Protein AF-A0AAD8TJ40-F1 (afdb_monomer)

pLDDT: mean 83.41, std 12.59, range [48.5, 98.19]

InterPro domains:
  IPR001701 Glycoside hydrolase family 9 [PF00759] (28-64)
  IPR001701 Glycoside hydrolase family 9 [PF00759] (66-123)
  IPR008928 Six-hairpin glycosidase superfamily [SSF48208] (25-123)
  IPR012341 Six-hairpin glycosidase-like superfamily [G3DSA:1.50.10.10] (22-64)
  IPR012341 Six-hairpin glycosidase-like superfamily [G3DSA:1.50.10.10] (65-135)

Mean predicted aligned error: 10.84 Å

Structure (mmCIF, N/CA/C/O backbone):
data_AF-A0AAD8TJ40-F1
#
_entry.id   AF-A0AAD8TJ40-F1
#
loop_
_atom_site.group_PDB
_atom_site.id
_atom_site.type_symbol
_atom_site.label_atom_id
_atom_site.label_alt_id
_atom_site.label_comp_id
_atom_site.label_asym_id
_atom_site.label_entity_id
_atom_site.label_seq_id
_atom_site.pdbx_PDB_ins_code
_atom_site.Cartn_x
_atom_site.Cartn_y
_atom_site.Cartn_z
_atom_site.occupancy
_atom_site.B_iso_or_equiv
_atom_site.auth_seq_id
_atom_site.auth_comp_id
_atom_site.auth_asym_id
_atom_site.auth_atom_id
_atom_site.pdbx_PDB_model_num
ATOM 1 N N . MET A 1 1 ? -34.505 41.806 45.111 1.00 59.66 1 MET A N 1
ATOM 2 C CA . MET A 1 1 ? -34.647 40.332 45.176 1.00 59.66 1 MET A CA 1
ATOM 3 C C . MET A 1 1 ? -35.106 39.850 43.806 1.00 59.66 1 MET A C 1
ATOM 5 O O . MET A 1 1 ? -36.036 40.442 43.272 1.00 59.66 1 MET A O 1
ATOM 9 N N . ALA A 1 2 ? -34.435 38.871 43.193 1.00 61.88 2 ALA A N 1
ATOM 10 C CA . ALA A 1 2 ? -34.867 38.331 41.899 1.00 61.88 2 ALA A CA 1
ATOM 11 C C . ALA A 1 2 ? -36.087 37.413 42.088 1.00 61.88 2 ALA A C 1
ATOM 13 O O . ALA A 1 2 ? -36.135 36.655 43.054 1.00 61.88 2 ALA A O 1
ATOM 14 N N . SER A 1 3 ? -37.073 37.480 41.190 1.00 81.06 3 SER A N 1
ATOM 15 C CA . SER A 1 3 ? -38.244 36.600 41.257 1.00 81.06 3 SER A CA 1
ATOM 16 C C . SER A 1 3 ? -37.860 35.149 40.922 1.00 81.06 3 SER A C 1
ATOM 18 O O . SER A 1 3 ? -37.048 34.937 40.015 1.00 81.06 3 SER A O 1
ATOM 20 N N . PRO A 1 4 ? -38.454 34.136 41.584 1.00 83.12 4 PRO A N 1
ATOM 21 C CA . PRO A 1 4 ? -38.090 32.730 41.370 1.00 83.12 4 PRO A CA 1
ATOM 22 C C . PRO A 1 4 ? -38.267 32.287 39.909 1.00 83.12 4 PRO A C 1
ATOM 24 O O . PRO A 1 4 ? -37.441 31.543 39.389 1.00 83.12 4 PRO A O 1
ATOM 27 N N . ALA A 1 5 ? -39.265 32.832 39.203 1.00 82.00 5 ALA A N 1
ATOM 28 C CA . ALA A 1 5 ? -39.473 32.589 37.775 1.00 82.00 5 ALA A CA 1
ATOM 29 C C . ALA A 1 5 ? -38.271 33.005 36.899 1.00 82.00 5 ALA A C 1
ATOM 31 O O . ALA A 1 5 ? -37.929 32.296 35.956 1.00 82.00 5 ALA A O 1
ATOM 32 N N . ARG A 1 6 ? -37.585 34.115 37.220 1.00 80.81 6 ARG A N 1
ATOM 33 C CA . ARG A 1 6 ? -36.392 34.563 36.476 1.00 80.81 6 ARG A CA 1
ATOM 34 C C . ARG A 1 6 ? -35.188 33.653 36.717 1.00 80.81 6 ARG A C 1
ATOM 36 O O . ARG A 1 6 ? -34.469 33.354 35.770 1.00 80.81 6 ARG A O 1
ATOM 43 N N . ALA A 1 7 ? -34.998 33.189 37.953 1.00 82.06 7 ALA A N 1
ATOM 44 C CA . ALA A 1 7 ? -33.947 32.226 38.282 1.00 82.06 7 ALA A CA 1
ATOM 45 C C . ALA A 1 7 ? -34.191 30.872 37.594 1.00 82.06 7 ALA A C 1
ATOM 47 O O . ALA A 1 7 ? -33.274 30.311 37.002 1.00 82.06 7 ALA A O 1
ATOM 48 N N . MET A 1 8 ? -35.438 30.390 37.594 1.00 82.50 8 MET A N 1
ATOM 49 C CA . MET A 1 8 ? -35.821 29.147 36.923 1.00 82.50 8 MET A CA 1
ATOM 50 C C . MET A 1 8 ? -35.640 29.232 35.402 1.00 82.50 8 MET A C 1
ATOM 52 O O . MET A 1 8 ? -35.094 28.312 34.804 1.00 82.50 8 MET A O 1
ATOM 56 N N . MET A 1 9 ? -36.019 30.349 34.771 1.00 82.38 9 MET A N 1
ATOM 57 C CA . MET A 1 9 ? -35.853 30.520 33.323 1.00 82.38 9 MET A CA 1
ATOM 58 C C . MET A 1 9 ? -34.375 30.648 32.916 1.00 82.38 9 MET A C 1
ATOM 60 O O . MET A 1 9 ? -33.975 30.076 31.906 1.00 82.38 9 MET A O 1
ATOM 64 N N . ALA A 1 10 ? -33.541 31.308 33.729 1.00 84.19 10 ALA A N 1
ATOM 65 C CA . ALA A 1 10 ? -32.091 31.333 33.529 1.00 84.19 10 ALA A CA 1
ATOM 66 C C . ALA A 1 10 ? -31.451 29.941 33.701 1.00 84.19 10 ALA A C 1
ATOM 68 O O . ALA A 1 10 ? -30.603 29.558 32.900 1.00 84.19 10 ALA A O 1
ATOM 69 N N . LEU A 1 11 ? -31.885 29.161 34.699 1.00 81.69 11 LEU A N 1
ATOM 70 C CA . LEU A 1 11 ? -31.406 27.794 34.921 1.00 81.69 11 LEU A CA 1
ATOM 71 C C . LEU A 1 11 ? -31.799 26.853 33.772 1.00 81.69 11 LEU A C 1
ATOM 73 O O . LEU A 1 11 ? -30.966 26.077 33.316 1.00 81.69 11 LEU A O 1
ATOM 77 N N . LEU A 1 12 ? -33.033 26.951 33.267 1.00 81.12 12 LEU A N 1
ATOM 78 C CA . LEU A 1 12 ? -33.499 26.183 32.107 1.00 81.12 12 LEU A CA 1
ATOM 79 C C . LEU A 1 12 ? -32.713 26.538 30.836 1.00 81.12 12 LEU A C 1
ATOM 81 O O . LEU A 1 12 ? -32.303 25.638 30.105 1.00 81.12 12 LEU A O 1
ATOM 85 N N . LEU A 1 13 ? -32.438 27.827 30.606 1.00 79.06 13 LEU A N 1
ATOM 86 C CA . LEU A 1 13 ? -31.587 28.272 29.500 1.00 79.06 13 LEU A CA 1
ATOM 87 C C . LEU A 1 13 ? -30.162 27.710 29.633 1.00 79.06 13 LEU A C 1
ATOM 89 O O . LEU A 1 13 ? -29.666 27.114 28.679 1.00 79.06 13 LEU A O 1
ATOM 93 N N . LEU A 1 14 ? -29.545 27.792 30.817 1.00 74.31 14 LEU A N 1
ATOM 94 C CA . LEU A 1 14 ? -28.204 27.250 31.074 1.00 74.31 14 LEU A CA 1
ATOM 95 C C . LEU A 1 14 ? -28.131 25.722 30.898 1.00 74.31 14 LEU A C 1
ATOM 97 O O . LEU A 1 14 ? -27.202 25.232 30.253 1.00 74.31 14 LEU A O 1
ATOM 101 N N . LEU A 1 15 ? -29.125 24.971 31.391 1.00 70.62 15 LEU A N 1
ATOM 102 C CA . LEU A 1 15 ? -29.224 23.523 31.159 1.00 70.62 15 LEU A CA 1
ATOM 103 C C . LEU A 1 15 ? -29.382 23.201 29.667 1.00 70.62 15 LEU A C 1
ATOM 105 O O . LEU A 1 15 ? -28.732 22.281 29.174 1.00 70.62 15 LEU A O 1
ATOM 109 N N . SER A 1 16 ? -30.192 23.971 28.933 1.00 67.94 16 SER A N 1
ATOM 110 C CA . SER A 1 16 ? -30.376 23.760 27.492 1.00 67.94 16 SER A CA 1
ATOM 111 C C . SER A 1 16 ? -29.098 24.037 26.690 1.00 67.94 16 SER A C 1
ATOM 113 O O . SER A 1 16 ? -28.752 23.248 25.815 1.00 67.94 16 SER A O 1
ATOM 115 N N . THR A 1 17 ? -28.324 25.073 27.036 1.00 62.09 17 THR A N 1
ATOM 116 C CA . THR A 1 17 ? -27.025 25.336 26.391 1.00 62.09 17 THR A CA 1
ATOM 117 C C . THR A 1 17 ? -25.971 24.282 26.733 1.00 62.09 17 THR A C 1
ATOM 119 O O . THR A 1 17 ? -25.188 23.905 25.864 1.00 62.09 17 THR A O 1
ATOM 122 N N . ALA A 1 18 ? -25.976 23.752 27.961 1.00 60.88 18 ALA A N 1
ATOM 123 C CA . ALA A 1 18 ? -25.087 22.659 28.351 1.00 60.88 18 ALA A CA 1
ATOM 124 C C . ALA A 1 18 ? -25.409 21.357 27.593 1.00 60.88 18 ALA A C 1
ATOM 126 O O . ALA A 1 18 ? -24.494 20.668 27.147 1.00 60.88 18 ALA A O 1
ATOM 127 N N . ALA A 1 19 ? -26.696 21.057 27.379 1.00 59.44 19 ALA A N 1
ATOM 128 C CA . ALA A 1 19 ? -27.144 19.892 26.612 1.00 59.44 19 ALA A CA 1
ATOM 129 C C . ALA A 1 19 ? -26.793 19.969 25.112 1.00 59.44 19 ALA A C 1
ATOM 131 O O . ALA A 1 19 ? -26.555 18.940 24.486 1.00 59.44 19 ALA A O 1
ATOM 132 N N . VAL A 1 20 ? -26.713 21.172 24.531 1.00 59.28 20 VAL A N 1
ATOM 133 C CA . VAL A 1 20 ? -26.219 21.355 23.151 1.00 59.28 20 VAL A CA 1
ATOM 134 C C . VAL A 1 20 ? -24.715 21.066 23.055 1.00 59.28 20 VAL A C 1
ATOM 136 O O . VAL A 1 20 ? -24.260 20.520 22.053 1.00 59.28 20 VAL A O 1
ATOM 139 N N . PHE A 1 21 ? -23.937 21.369 24.100 1.00 57.94 21 PHE A N 1
ATOM 140 C CA . PHE A 1 21 ? -22.480 21.188 24.091 1.00 57.94 21 PHE A CA 1
ATOM 141 C C . PHE A 1 21 ? -22.040 19.714 24.178 1.00 57.94 21 PHE A C 1
ATOM 143 O O . PHE A 1 21 ? -20.970 19.362 23.684 1.00 57.94 21 PHE A O 1
ATOM 150 N N . THR A 1 22 ? -22.855 18.834 24.771 1.00 58.00 22 THR A N 1
ATOM 151 C CA . THR A 1 22 ? -22.563 17.391 24.879 1.00 58.00 22 THR A CA 1
ATOM 152 C C . THR A 1 22 ? -22.992 16.577 23.653 1.00 58.00 22 THR A C 1
ATOM 154 O O . THR A 1 22 ? -22.578 15.430 23.510 1.00 58.00 22 THR A O 1
ATOM 157 N N . ALA A 1 23 ? -23.783 17.153 22.743 1.00 59.19 23 ALA A N 1
ATOM 158 C CA . ALA A 1 23 ? -24.347 16.453 21.587 1.00 59.19 23 ALA A CA 1
ATOM 159 C C . ALA A 1 23 ? -23.370 16.257 20.403 1.00 59.19 23 ALA A C 1
ATOM 161 O O . ALA A 1 23 ? -23.758 15.689 19.385 1.00 59.19 23 ALA A O 1
ATOM 162 N N . GLN A 1 24 ? -22.114 16.711 20.513 1.00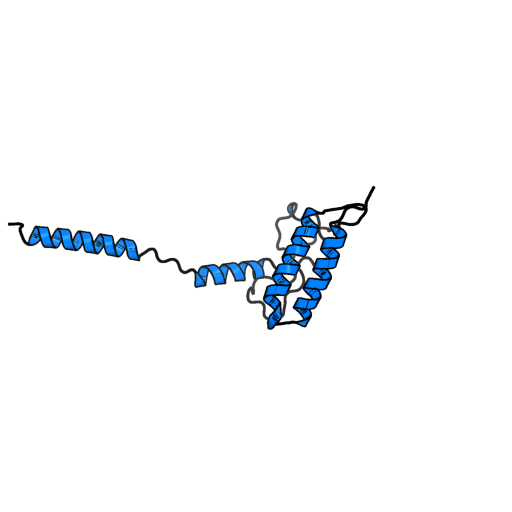 64.69 24 GLN A N 1
ATOM 163 C CA . GLN A 1 24 ? -21.120 16.706 19.424 1.00 64.69 24 GLN A CA 1
ATOM 164 C C . GLN A 1 24 ? -19.955 15.716 19.654 1.00 64.69 24 GLN A C 1
ATOM 166 O O . GLN A 1 24 ? -18.802 15.978 19.298 1.00 64.69 24 GLN A O 1
ATOM 171 N N . GLN A 1 25 ? -20.246 14.562 20.260 1.00 75.19 25 GLN A N 1
ATOM 172 C CA . GLN A 1 25 ? -19.288 13.465 20.417 1.00 75.19 25 GLN A CA 1
ATOM 173 C C . GLN A 1 25 ? -19.223 12.646 19.112 1.00 75.19 25 GLN A C 1
ATOM 175 O O . GLN A 1 25 ? -20.192 11.990 18.741 1.00 75.19 25 GLN A O 1
ATOM 180 N N . HIS A 1 26 ? -18.088 12.681 18.410 1.00 86.94 26 HIS A N 1
ATOM 181 C CA . HIS A 1 26 ? -17.874 11.880 17.198 1.00 86.94 26 HIS A CA 1
ATOM 182 C C . HIS A 1 26 ? -17.386 10.468 17.559 1.00 86.94 26 HIS A C 1
ATOM 184 O O . HIS A 1 26 ? -16.529 10.315 18.431 1.00 86.94 26 HIS A O 1
ATOM 190 N N . ASP A 1 27 ? -17.901 9.444 16.873 1.00 92.31 27 ASP A N 1
ATOM 191 C CA . ASP A 1 27 ? -17.445 8.059 17.036 1.00 92.31 27 ASP A CA 1
ATOM 192 C C . ASP A 1 27 ? -16.177 7.805 16.206 1.00 92.31 27 ASP A C 1
ATOM 194 O O . ASP A 1 27 ? -16.216 7.517 15.006 1.00 92.31 27 ASP A O 1
ATOM 198 N N . TYR A 1 28 ? -15.026 7.951 16.863 1.00 93.44 28 TYR A N 1
ATOM 199 C CA . TYR A 1 28 ? -13.727 7.714 16.243 1.00 93.44 28 TYR A CA 1
ATOM 200 C C . TYR A 1 28 ? -13.373 6.222 16.101 1.00 93.44 28 TYR A C 1
ATOM 202 O O . TYR A 1 28 ? -12.506 5.913 15.283 1.00 93.44 28 TYR A O 1
ATOM 210 N N . ASP A 1 29 ? -14.026 5.299 16.827 1.00 94.56 29 ASP A N 1
ATOM 211 C CA . ASP A 1 29 ? -13.819 3.851 16.635 1.00 94.56 29 ASP A CA 1
ATOM 212 C C . ASP A 1 29 ? -14.431 3.417 15.302 1.00 94.56 29 ASP A C 1
ATOM 214 O O . ASP A 1 29 ? -13.740 2.864 14.444 1.00 94.56 29 ASP A O 1
ATOM 218 N N . ASP A 1 30 ? -15.696 3.777 15.074 1.00 94.31 30 ASP A N 1
ATOM 219 C CA . ASP A 1 30 ? -16.387 3.533 13.810 1.00 94.31 30 ASP A CA 1
ATOM 220 C C . ASP A 1 30 ? -15.674 4.219 12.629 1.00 94.31 30 ASP A C 1
ATOM 222 O O . ASP A 1 30 ? -15.437 3.585 11.593 1.00 94.31 30 ASP A O 1
ATOM 226 N N . ALA A 1 31 ? -15.240 5.475 12.796 1.00 95.25 31 ALA A N 1
ATOM 227 C CA . ALA A 1 31 ? -14.496 6.198 11.766 1.00 95.25 31 ALA A CA 1
ATOM 228 C C . ALA A 1 31 ? -13.151 5.529 11.423 1.00 95.25 31 ALA A C 1
ATOM 230 O O . ALA A 1 31 ? -12.836 5.347 10.241 1.00 95.25 31 ALA A O 1
ATOM 231 N N . LEU A 1 32 ? -12.363 5.109 12.421 1.00 95.44 32 LEU A N 1
ATOM 232 C CA . LEU A 1 32 ? -11.093 4.407 12.199 1.00 95.44 32 LEU A CA 1
ATOM 233 C C . LEU A 1 32 ? -11.320 3.025 11.571 1.00 95.44 32 LEU A C 1
ATOM 235 O O . LEU A 1 32 ? -10.650 2.654 10.604 1.00 95.44 32 LEU A O 1
ATOM 239 N N . ARG A 1 33 ? -12.311 2.276 12.060 1.00 95.38 33 ARG A N 1
ATOM 240 C CA . ARG A 1 33 ? -12.679 0.951 11.550 1.00 95.38 33 ARG A CA 1
ATOM 241 C C . ARG A 1 33 ? -13.117 0.998 10.086 1.00 95.38 33 ARG A C 1
ATOM 243 O O . ARG A 1 33 ? -12.727 0.124 9.308 1.00 95.38 33 ARG A O 1
ATOM 250 N N . LYS A 1 34 ? -13.876 2.028 9.695 1.00 94.44 34 LYS A N 1
ATOM 251 C CA . LYS A 1 34 ? -14.246 2.307 8.297 1.00 94.44 34 LYS A CA 1
ATOM 252 C C . LYS A 1 34 ? -13.051 2.765 7.462 1.00 94.44 34 LYS A C 1
ATOM 254 O O . LYS A 1 34 ? -12.909 2.306 6.332 1.00 94.44 34 LYS A O 1
ATOM 259 N N . SER A 1 35 ? -12.153 3.573 8.026 1.00 96.38 35 SER A N 1
ATOM 260 C CA . SER A 1 35 ? -10.913 4.000 7.356 1.00 96.38 35 SER A CA 1
ATOM 261 C C . SER A 1 35 ? -9.996 2.814 7.028 1.00 96.38 35 SER A C 1
ATOM 263 O O . SER A 1 35 ? -9.439 2.747 5.938 1.00 96.38 35 SER A O 1
ATOM 265 N N . ILE A 1 36 ? -9.895 1.819 7.916 1.00 94.62 36 ILE A N 1
ATOM 266 C CA . ILE A 1 36 ? -9.161 0.572 7.639 1.00 94.62 36 ILE A CA 1
ATOM 267 C C . ILE A 1 36 ? -9.891 -0.279 6.584 1.00 94.62 36 ILE A C 1
ATOM 269 O O . ILE A 1 36 ? -9.249 -0.873 5.720 1.00 94.62 36 ILE A O 1
ATOM 273 N N . LEU A 1 37 ? -11.229 -0.332 6.618 1.00 93.12 37 LEU A N 1
ATOM 274 C CA . LEU A 1 37 ? 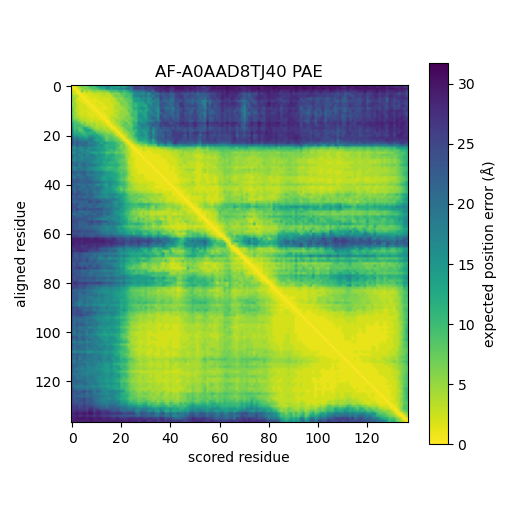-12.023 -1.069 5.627 1.00 93.12 37 LEU A CA 1
ATOM 275 C C . LEU A 1 37 ? -11.905 -0.471 4.212 1.00 93.12 37 LEU A C 1
ATOM 277 O O . LEU A 1 37 ? -11.909 -1.225 3.242 1.00 93.12 37 LEU A O 1
ATOM 281 N N . PHE A 1 38 ? -11.740 0.850 4.087 1.00 94.00 38 PHE A N 1
ATOM 282 C CA . PHE A 1 38 ? -11.452 1.512 2.811 1.00 94.00 38 PHE A CA 1
ATOM 283 C C . PHE A 1 38 ? -10.196 0.928 2.142 1.00 94.00 38 PHE A C 1
ATOM 285 O O . PHE A 1 38 ? -10.254 0.545 0.976 1.00 94.00 38 PHE A O 1
ATOM 292 N N . PHE A 1 39 ? -9.103 0.724 2.886 1.00 93.25 39 PHE A N 1
ATOM 293 C CA . PHE A 1 39 ? -7.894 0.085 2.347 1.00 93.25 39 PHE A CA 1
ATOM 294 C C . PHE A 1 39 ? -8.090 -1.389 1.934 1.00 93.25 39 PHE A C 1
ATOM 296 O O . PHE A 1 39 ? -7.325 -1.884 1.111 1.00 93.25 39 PHE A O 1
ATOM 303 N N . GLU A 1 40 ? -9.109 -2.102 2.437 1.00 91.44 40 GLU A N 1
ATOM 304 C CA . GLU A 1 40 ? -9.477 -3.423 1.890 1.00 91.44 40 GLU A CA 1
ATOM 305 C C . GLU A 1 40 ? -10.230 -3.325 0.559 1.00 91.44 40 GLU A C 1
ATOM 307 O O . GLU A 1 40 ? -10.072 -4.203 -0.288 1.00 91.44 40 GLU A O 1
ATOM 312 N N . GLY A 1 41 ? -11.023 -2.265 0.372 1.00 88.06 41 GLY A N 1
ATOM 313 C CA . GLY A 1 41 ? -11.690 -1.954 -0.895 1.00 88.06 41 GLY A CA 1
ATOM 314 C C . GLY A 1 41 ? -10.725 -1.478 -1.984 1.00 88.06 41 GLY A C 1
ATOM 315 O O . GLY A 1 41 ? -10.975 -1.715 -3.153 1.00 88.06 41 GLY A O 1
ATOM 316 N N . GLN A 1 42 ? -9.583 -0.890 -1.615 1.00 90.50 42 GLN A N 1
ATOM 317 C CA . GLN A 1 42 ? -8.537 -0.472 -2.561 1.00 90.50 42 GLN A CA 1
ATOM 318 C C . GLN A 1 42 ? -7.560 -1.599 -2.965 1.00 90.50 42 GLN A C 1
ATOM 320 O O . GLN A 1 42 ? -6.529 -1.325 -3.581 1.00 90.50 42 GLN A O 1
ATOM 325 N N . ARG A 1 43 ? -7.830 -2.864 -2.609 1.00 89.00 43 ARG A N 1
ATOM 326 C CA . ARG A 1 43 ? -6.963 -3.995 -2.982 1.00 89.00 43 ARG A CA 1
ATOM 327 C C . ARG A 1 43 ? -7.081 -4.326 -4.469 1.00 89.00 43 ARG A C 1
ATOM 329 O O . ARG A 1 43 ? -8.179 -4.378 -5.010 1.00 89.00 43 ARG A O 1
ATOM 336 N N . SER A 1 44 ? -5.938 -4.623 -5.076 1.00 88.06 44 SER A N 1
ATOM 337 C CA . SER A 1 44 ? -5.781 -5.075 -6.460 1.00 88.06 44 SER A CA 1
ATOM 338 C C . SER A 1 44 ? -5.031 -6.415 -6.482 1.00 88.06 44 SER A C 1
ATOM 340 O O . SER A 1 44 ? -4.381 -6.773 -5.494 1.00 88.06 44 SER A O 1
ATOM 342 N N . GLY A 1 45 ? -5.118 -7.166 -7.580 1.00 86.81 45 GLY A N 1
ATOM 343 C CA . GLY A 1 45 ? -4.610 -8.533 -7.686 1.00 86.81 45 GLY A CA 1
ATOM 344 C C . GLY A 1 45 ? -5.597 -9.571 -7.144 1.00 86.81 45 GLY A C 1
ATOM 345 O O . GLY A 1 45 ? -6.803 -9.331 -7.087 1.00 86.81 45 GLY A O 1
ATOM 346 N N . ARG A 1 46 ? -5.090 -10.746 -6.740 1.00 87.88 46 ARG A N 1
ATOM 347 C CA . ARG A 1 46 ? -5.916 -11.790 -6.106 1.00 87.88 46 ARG A CA 1
ATOM 348 C C . ARG A 1 46 ? -6.227 -11.458 -4.651 1.00 87.88 46 ARG A C 1
ATOM 350 O O . ARG A 1 46 ? -5.320 -11.164 -3.872 1.00 87.88 46 ARG A O 1
ATOM 357 N N . LEU A 1 47 ? -7.493 -11.578 -4.267 1.00 87.38 47 LEU A N 1
ATOM 358 C CA . LEU A 1 47 ? -7.955 -11.293 -2.913 1.00 87.38 47 LEU A CA 1
ATOM 359 C C . LEU A 1 47 ? -7.783 -12.507 -1.977 1.00 87.38 47 LEU A C 1
ATOM 361 O O . LEU A 1 47 ? -7.928 -13.656 -2.402 1.00 87.38 47 LEU A O 1
ATOM 365 N N . PRO A 1 48 ? -7.500 -12.289 -0.679 1.00 88.44 48 PRO A N 1
ATOM 366 C CA . PRO A 1 48 ? -7.351 -13.379 0.278 1.00 88.44 48 PRO A CA 1
ATOM 367 C C . PRO A 1 48 ? -8.703 -14.047 0.601 1.00 88.44 48 PRO A C 1
ATOM 369 O O . PRO A 1 48 ? -9.726 -13.357 0.720 1.00 88.44 48 PRO A O 1
ATOM 372 N N . PRO A 1 49 ? -8.732 -15.377 0.824 1.00 81.62 49 PRO A N 1
ATOM 373 C CA . PRO A 1 49 ? -9.947 -16.076 1.228 1.00 81.62 49 PRO A CA 1
ATOM 374 C C . PRO A 1 49 ? -10.443 -15.540 2.580 1.00 81.62 49 PRO A C 1
ATOM 376 O O . PRO A 1 49 ? -9.717 -15.558 3.571 1.00 81.62 49 PRO A O 1
ATOM 379 N N . GLY A 1 50 ? -11.690 -15.058 2.617 1.00 84.06 50 GLY A N 1
ATOM 380 C CA . GLY A 1 50 ? -12.299 -14.462 3.815 1.00 84.06 50 GLY A CA 1
ATOM 381 C C . GLY A 1 50 ? -12.311 -12.927 3.871 1.00 84.06 50 GLY A C 1
ATOM 382 O O . GLY A 1 50 ? -12.635 -12.374 4.921 1.00 84.06 50 GLY A O 1
ATOM 383 N N . GLN A 1 51 ? -11.999 -12.221 2.774 1.00 86.06 51 GLN A N 1
ATOM 384 C CA . GLN A 1 51 ? -12.136 -10.758 2.692 1.00 86.06 51 GLN A CA 1
ATOM 385 C C . GLN A 1 51 ? -13.534 -10.256 3.123 1.00 86.06 51 GLN A C 1
ATOM 387 O O . GLN A 1 51 ? -14.571 -10.811 2.754 1.00 86.06 51 GLN A O 1
ATOM 392 N N . ARG A 1 52 ? -13.561 -9.152 3.888 1.00 88.38 52 ARG A N 1
ATOM 393 C CA . ARG A 1 52 ? -14.786 -8.544 4.440 1.00 88.38 52 ARG A CA 1
ATOM 394 C C . ARG A 1 52 ? -15.627 -7.820 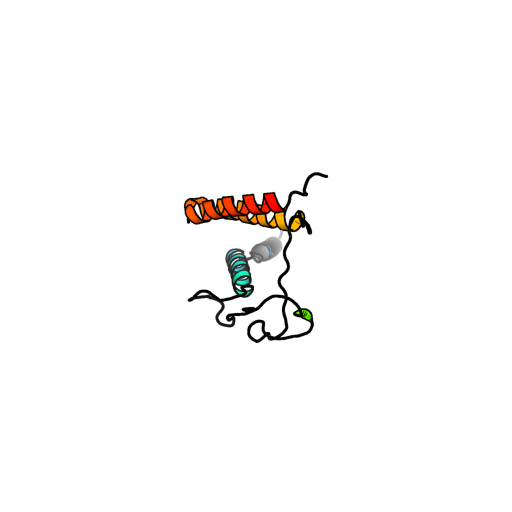3.381 1.00 88.38 52 ARG A C 1
ATOM 396 O O . ARG A 1 52 ? -16.855 -7.808 3.467 1.00 88.38 52 ARG A O 1
ATOM 403 N N . VAL A 1 53 ? -14.975 -7.231 2.377 1.00 86.94 53 VAL A N 1
ATOM 404 C CA . VAL A 1 53 ? -15.604 -6.476 1.281 1.00 86.94 53 VAL A CA 1
ATOM 405 C C . VAL A 1 53 ? -16.153 -7.440 0.218 1.00 86.94 53 VAL A C 1
ATOM 407 O O . VAL A 1 53 ? -15.496 -7.732 -0.774 1.00 86.94 53 VAL A O 1
ATOM 410 N N . ARG A 1 54 ? -17.368 -7.960 0.440 1.00 83.81 54 ARG A N 1
ATOM 411 C CA . ARG A 1 54 ? -17.995 -9.025 -0.383 1.00 83.81 54 ARG A CA 1
ATOM 412 C C . ARG A 1 54 ? -18.353 -8.643 -1.827 1.00 83.81 54 ARG A C 1
ATOM 414 O O . ARG A 1 54 ? -18.676 -9.524 -2.617 1.00 83.81 54 ARG A O 1
ATOM 421 N N . TRP A 1 55 ? -18.390 -7.351 -2.145 1.00 81.69 55 TRP A N 1
ATOM 422 C CA . TRP A 1 55 ? -18.771 -6.833 -3.465 1.00 81.69 55 TRP A CA 1
ATOM 423 C C . TRP A 1 55 ? -17.573 -6.587 -4.396 1.00 81.69 55 TRP A C 1
ATOM 425 O O . TRP A 1 55 ? -17.791 -6.195 -5.540 1.00 81.69 55 TRP A O 1
ATOM 435 N N . TRP A 1 56 ? -16.354 -6.841 -3.909 1.00 86.75 56 TRP A N 1
ATOM 436 C CA . TRP A 1 56 ? -15.081 -6.711 -4.623 1.00 86.75 56 TRP A CA 1
ATOM 437 C C . TRP A 1 56 ? -14.535 -8.091 -5.004 1.00 86.75 56 TRP A C 1
ATOM 439 O O . TRP A 1 56 ? -14.755 -9.054 -4.258 1.00 86.75 56 TRP A O 1
ATOM 449 N N . ARG A 1 57 ? -13.826 -8.210 -6.131 1.00 84.44 57 ARG A N 1
ATOM 450 C CA . ARG A 1 57 ? -13.171 -9.464 -6.559 1.00 84.44 57 ARG A CA 1
ATOM 451 C C . ARG A 1 57 ? -11.762 -9.220 -7.113 1.00 84.44 57 ARG A C 1
ATOM 453 O O . ARG A 1 57 ? -11.247 -8.104 -7.091 1.00 84.44 57 ARG A O 1
ATOM 460 N N . ASP A 1 58 ? -11.131 -10.303 -7.561 1.00 83.81 58 ASP A N 1
ATOM 461 C CA . ASP A 1 58 ? -9.810 -10.277 -8.186 1.00 83.81 58 ASP A CA 1
ATOM 462 C C . ASP A 1 58 ? -9.798 -9.328 -9.397 1.00 83.81 58 ASP A C 1
ATOM 464 O O . ASP A 1 58 ? -10.694 -9.374 -10.239 1.00 83.81 58 ASP A O 1
ATOM 468 N N . SER A 1 59 ? -8.778 -8.476 -9.482 1.00 82.75 59 SER A N 1
ATOM 469 C CA . SER A 1 59 ? -8.664 -7.409 -10.487 1.00 82.75 59 SER A CA 1
ATOM 470 C C . SER A 1 59 ? -7.208 -7.190 -10.910 1.00 82.75 59 SER A C 1
ATOM 472 O O . SER A 1 59 ? -6.289 -7.584 -10.194 1.00 82.75 59 SER A O 1
ATOM 474 N N . ALA A 1 60 ? -6.992 -6.589 -12.088 1.00 76.31 60 ALA A N 1
ATOM 475 C CA . ALA A 1 60 ? -5.667 -6.261 -12.644 1.00 76.31 60 ALA A CA 1
ATOM 476 C C . ALA A 1 60 ? -4.625 -7.406 -12.556 1.00 76.31 60 ALA A C 1
ATOM 478 O O . ALA A 1 60 ? -3.513 -7.234 -12.059 1.00 76.31 60 ALA A O 1
ATOM 479 N N . LEU A 1 61 ? -4.990 -8.596 -13.049 1.00 75.50 61 LEU A N 1
ATOM 480 C CA . LEU A 1 61 ? -4.101 -9.772 -13.094 1.00 75.50 61 LEU A CA 1
ATOM 481 C C . LEU A 1 61 ? -3.087 -9.753 -14.260 1.00 75.50 61 LEU A C 1
ATOM 483 O O . LEU A 1 61 ? -2.269 -10.663 -14.365 1.00 75.50 61 LEU A O 1
ATOM 487 N N . ASN A 1 62 ? -3.141 -8.720 -15.102 1.00 67.50 62 ASN A N 1
ATOM 488 C CA . ASN A 1 62 ? -2.228 -8.424 -16.211 1.00 67.50 62 ASN A CA 1
ATOM 489 C C . ASN A 1 62 ? -1.607 -7.015 -15.968 1.00 67.50 62 ASN A C 1
ATOM 491 O O . ASN A 1 62 ? -2.130 -6.308 -15.109 1.00 67.50 62 ASN A O 1
ATOM 495 N N . ASP A 1 63 ? -0.526 -6.628 -16.681 1.00 56.00 63 ASP A N 1
ATOM 496 C CA . ASP A 1 63 ? 0.318 -5.387 -16.545 1.00 56.00 63 ASP A CA 1
ATOM 497 C C . ASP A 1 63 ? -0.461 -4.030 -16.430 1.00 56.00 63 ASP A C 1
ATOM 499 O O . ASP A 1 63 ? -1.666 -4.124 -16.458 1.00 56.00 63 ASP A O 1
ATOM 503 N N . ALA A 1 64 ? 0.098 -2.778 -16.295 1.00 60.91 64 ALA A N 1
ATOM 504 C CA . ALA A 1 64 ? -0.640 -1.505 -15.877 1.00 60.91 64 ALA A CA 1
ATOM 505 C C . ALA A 1 64 ? -0.653 -0.127 -16.720 1.00 60.91 64 ALA A C 1
ATOM 507 O O . ALA A 1 64 ? 0.102 0.784 -16.406 1.00 60.91 64 ALA A O 1
ATOM 508 N N . PHE A 1 65 ? -1.550 0.145 -17.723 1.00 55.00 65 PHE A N 1
ATOM 509 C CA . PHE A 1 65 ? -1.695 1.446 -18.499 1.00 55.00 65 PHE A CA 1
ATOM 510 C C . PHE A 1 65 ? -3.089 2.175 -18.723 1.00 55.00 65 PHE A C 1
ATOM 512 O O . PHE A 1 65 ? -3.347 3.087 -17.949 1.00 55.00 65 PHE A O 1
ATOM 519 N N . ARG A 1 66 ? -3.949 1.932 -19.765 1.00 60.47 66 ARG A N 1
ATOM 520 C CA . ARG A 1 66 ? -5.055 2.834 -20.306 1.00 60.47 66 ARG A CA 1
ATOM 521 C C . ARG A 1 66 ? -6.286 3.124 -19.402 1.00 60.47 66 ARG A C 1
ATOM 523 O O . ARG A 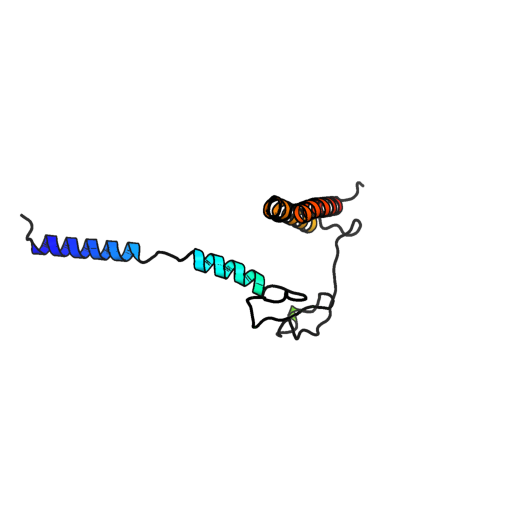1 66 ? -7.338 3.557 -19.878 1.00 60.47 66 ARG A O 1
ATOM 530 N N . ASP A 1 67 ? -6.110 2.978 -18.102 1.00 69.69 67 ASP A N 1
ATOM 531 C CA . ASP A 1 67 ? -7.076 3.099 -17.006 1.00 69.69 67 ASP A CA 1
ATOM 532 C C . ASP A 1 67 ? -8.141 4.209 -17.180 1.00 69.69 67 ASP A C 1
ATOM 534 O O . ASP A 1 67 ? -9.327 3.924 -17.298 1.00 69.69 67 ASP A O 1
ATOM 538 N N . HIS A 1 68 ? -7.735 5.475 -17.332 1.00 73.06 68 HIS A N 1
ATOM 539 C CA . HIS A 1 68 ? -8.664 6.620 -17.361 1.00 73.06 68 HIS A CA 1
ATOM 540 C C . HIS A 1 68 ? -9.471 6.793 -18.668 1.00 73.06 68 HIS A C 1
ATOM 542 O O . HIS A 1 68 ? -10.181 7.785 -18.823 1.00 73.06 68 HIS A O 1
ATOM 548 N N . SER A 1 69 ? -9.330 5.895 -19.651 1.00 71.12 69 SER A N 1
ATOM 549 C CA . SER A 1 69 ? -10.127 5.940 -20.893 1.00 71.12 69 SER A CA 1
ATOM 550 C C . SER A 1 69 ? -11.445 5.168 -20.804 1.00 71.12 69 SER A C 1
ATOM 552 O O . SER A 1 69 ? -12.288 5.335 -21.685 1.00 71.12 69 SER A O 1
ATOM 554 N N . CYS A 1 70 ? -11.616 4.339 -19.773 1.00 69.75 70 CYS A N 1
ATOM 555 C CA . CYS A 1 70 ? -12.794 3.508 -19.556 1.00 69.75 70 CYS A CA 1
ATOM 556 C C . CYS A 1 70 ? -13.403 3.819 -18.183 1.00 69.75 70 CYS A C 1
ATOM 558 O O . CYS A 1 70 ? -12.685 4.112 -17.231 1.00 69.75 70 CYS A O 1
ATOM 560 N N . TRP A 1 71 ? -14.730 3.743 -18.069 1.00 80.19 71 TRP A N 1
ATOM 561 C CA . TRP A 1 71 ? -15.419 3.770 -16.777 1.00 80.19 71 TRP A CA 1
ATOM 562 C C . TRP A 1 71 ? -16.080 2.413 -16.558 1.00 80.19 71 TRP A C 1
ATOM 564 O O . TRP A 1 71 ? -17.208 2.174 -16.990 1.00 80.19 71 TRP A O 1
ATOM 574 N N . GLU A 1 72 ? -15.342 1.510 -15.926 1.00 80.25 72 GLU A N 1
ATOM 575 C CA . GLU A 1 72 ? -15.739 0.119 -15.722 1.00 80.25 72 GLU A CA 1
ATOM 576 C C . GLU A 1 72 ? -15.297 -0.387 -14.344 1.00 80.25 72 GLU A C 1
ATOM 578 O O . GLU A 1 72 ? -14.622 0.312 -13.585 1.00 80.25 72 GLU A O 1
ATOM 583 N N . ARG A 1 73 ? -15.745 -1.588 -13.975 1.00 82.69 73 ARG A N 1
ATOM 584 C CA . ARG A 1 73 ? -15.315 -2.246 -12.737 1.00 82.69 73 ARG A CA 1
ATOM 585 C C . ARG A 1 73 ? -13.873 -2.739 -12.908 1.00 82.69 73 ARG A C 1
ATOM 587 O O . ARG A 1 73 ? -13.566 -3.271 -13.972 1.00 82.69 73 ARG A O 1
ATOM 594 N N . PRO A 1 74 ? -12.994 -2.631 -11.896 1.00 80.62 74 PRO A N 1
ATOM 595 C CA . PRO A 1 74 ? -11.602 -3.068 -12.025 1.00 80.62 74 PRO A CA 1
ATOM 596 C C . PRO A 1 74 ? -11.455 -4.586 -12.223 1.00 80.62 74 PRO A C 1
ATOM 598 O O . PRO A 1 74 ? -10.418 -5.039 -12.709 1.00 80.62 74 PRO A O 1
ATOM 601 N N . GLU A 1 75 ? -12.473 -5.371 -11.864 1.00 83.31 75 GLU A N 1
ATOM 602 C CA . GLU A 1 75 ? -12.562 -6.806 -12.156 1.00 83.31 75 GLU A CA 1
ATOM 603 C C . GLU A 1 75 ? -12.822 -7.117 -13.640 1.00 83.31 75 GLU A C 1
ATOM 605 O O . GLU A 1 75 ? -12.340 -8.129 -1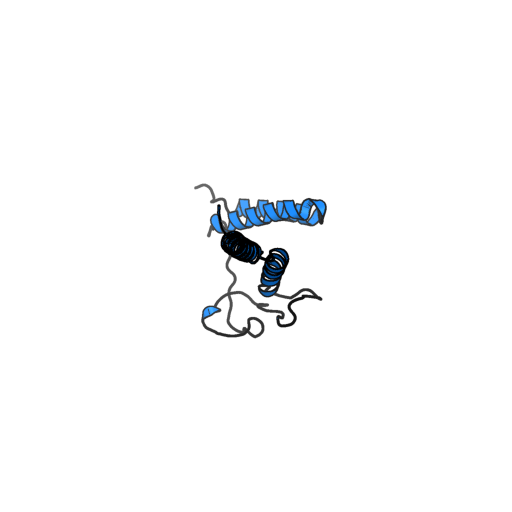4.142 1.00 83.31 75 GLU A O 1
ATOM 610 N N . ASP A 1 76 ? -13.560 -6.248 -14.336 1.00 82.06 76 ASP A N 1
ATOM 611 C CA . ASP A 1 76 ? -14.013 -6.432 -15.725 1.00 82.06 76 ASP A CA 1
ATOM 612 C C . ASP A 1 76 ? -13.077 -5.715 -16.729 1.00 82.06 76 ASP A C 1
ATOM 614 O O . ASP A 1 76 ? -13.458 -5.412 -17.857 1.00 82.06 76 ASP A O 1
ATOM 618 N N . MET A 1 77 ? -11.867 -5.354 -16.290 1.00 74.75 77 MET A N 1
ATOM 619 C CA . MET A 1 77 ? -11.070 -4.302 -16.918 1.00 74.75 77 MET A CA 1
ATOM 620 C C . MET A 1 77 ? -10.044 -4.845 -17.928 1.00 74.75 77 MET A C 1
ATOM 622 O O . MET A 1 77 ? -8.915 -5.193 -17.572 1.00 74.75 77 MET A O 1
ATOM 626 N N . ASP A 1 78 ? -10.430 -4.856 -19.205 1.00 74.88 78 ASP A N 1
ATOM 627 C CA . ASP A 1 78 ? -9.679 -5.469 -20.315 1.00 74.88 78 ASP A CA 1
ATOM 628 C C . ASP A 1 78 ? -8.604 -4.572 -20.957 1.00 74.88 78 ASP A C 1
ATOM 630 O O . ASP A 1 78 ? -7.893 -5.010 -21.870 1.00 74.88 78 ASP A O 1
ATOM 634 N N . THR A 1 79 ? -8.475 -3.299 -20.554 1.00 69.44 79 THR A N 1
ATOM 635 C CA . 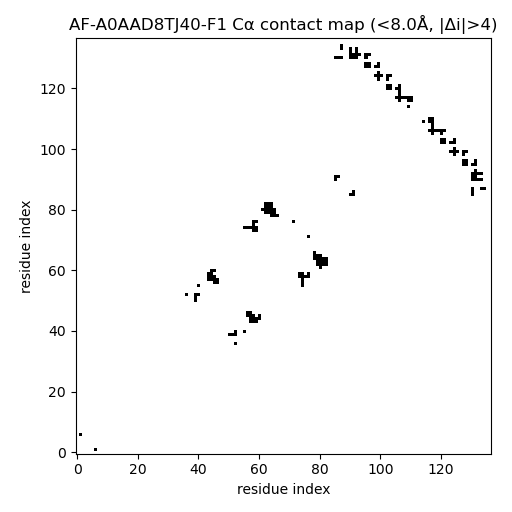THR A 1 79 ? -7.498 -2.425 -21.226 1.00 69.44 79 THR A CA 1
ATOM 636 C C . THR A 1 79 ? -6.069 -2.952 -21.056 1.00 69.44 79 THR A C 1
ATOM 638 O O . THR A 1 79 ? -5.754 -3.569 -20.038 1.00 69.44 79 THR A O 1
ATOM 641 N N . PRO A 1 80 ? -5.173 -2.696 -22.028 1.00 70.38 80 PRO A N 1
ATOM 642 C CA . PRO A 1 80 ? -3.740 -2.757 -21.815 1.00 70.38 80 PRO A CA 1
ATOM 643 C C . PRO A 1 80 ? -3.211 -1.437 -21.232 1.00 70.38 80 PRO A C 1
ATOM 645 O O . PRO A 1 80 ? -3.800 -0.374 -21.375 1.00 70.38 80 PRO A O 1
ATOM 648 N N . ARG A 1 81 ? -2.048 -1.415 -20.599 1.00 69.38 81 ARG A N 1
ATOM 649 C CA . ARG A 1 81 ? -1.513 -2.568 -19.933 1.00 69.38 81 ARG A CA 1
ATOM 650 C C . ARG A 1 81 ? 0.048 -2.608 -19.801 1.00 69.38 81 ARG A C 1
ATOM 652 O O . ARG A 1 81 ? 0.632 -3.435 -20.485 1.00 69.38 81 ARG A O 1
ATOM 659 N N . THR A 1 82 ? 0.746 -1.741 -19.036 1.00 74.44 82 THR A N 1
ATOM 660 C CA . THR A 1 82 ? 2.243 -1.656 -18.986 1.00 74.44 82 THR A CA 1
ATOM 661 C C . THR A 1 82 ? 2.842 -1.521 -17.569 1.00 74.44 82 THR A C 1
ATOM 663 O O . THR A 1 82 ? 2.399 -0.677 -16.806 1.00 74.44 82 THR A O 1
ATOM 666 N N . VAL A 1 83 ? 3.895 -2.266 -17.205 1.00 83.31 83 VAL A N 1
ATOM 667 C CA . VAL A 1 83 ? 4.645 -2.052 -15.939 1.00 83.31 83 VAL A CA 1
ATOM 668 C C . VAL A 1 83 ? 5.857 -1.134 -16.149 1.00 83.31 83 VAL A C 1
ATOM 670 O O . VAL A 1 83 ? 6.629 -1.322 -17.088 1.00 83.31 83 VAL A O 1
ATOM 673 N N . TYR A 1 84 ? 6.063 -0.178 -15.238 1.00 85.00 84 TYR A N 1
ATOM 674 C CA . TYR A 1 84 ? 7.233 0.710 -15.205 1.00 85.00 84 TYR A CA 1
ATOM 675 C C . TYR A 1 84 ? 8.168 0.364 -14.042 1.00 85.00 84 TYR A C 1
ATOM 677 O O . TYR A 1 84 ? 7.729 -0.118 -12.999 1.00 85.00 84 TYR A O 1
ATOM 685 N N . LYS A 1 85 ? 9.466 0.633 -14.212 1.00 87.56 85 LYS A N 1
ATOM 686 C CA . LYS A 1 85 ? 10.497 0.437 -13.184 1.00 87.56 85 LYS A CA 1
ATOM 687 C C . LYS A 1 85 ? 11.466 1.617 -13.155 1.00 87.56 85 LYS A C 1
ATOM 689 O O . LYS A 1 85 ? 11.671 2.271 -14.174 1.00 87.56 85 LYS A O 1
ATOM 694 N N . VAL A 1 86 ? 12.105 1.812 -12.006 1.00 87.88 86 VAL A N 1
ATOM 695 C CA . VAL A 1 86 ? 13.303 2.647 -11.862 1.00 87.88 86 VAL A CA 1
ATOM 696 C C . VAL A 1 86 ? 14.540 1.753 -11.842 1.00 87.88 86 VAL A C 1
ATOM 698 O O . VAL A 1 86 ? 14.501 0.643 -11.307 1.00 87.88 86 VAL A O 1
ATOM 701 N N . ASP A 1 87 ? 15.636 2.217 -12.432 1.00 85.94 87 ASP A N 1
ATOM 702 C CA . ASP A 1 87 ? 16.930 1.532 -12.412 1.00 85.94 87 ASP A CA 1
ATOM 703 C C . ASP A 1 87 ? 18.092 2.540 -12.417 1.00 85.94 87 ASP A C 1
ATOM 705 O O . ASP A 1 87 ? 17.891 3.747 -12.291 1.00 85.94 87 ASP A O 1
ATOM 709 N N . THR A 1 88 ? 19.333 2.059 -12.500 1.00 83.00 88 THR A N 1
ATOM 710 C CA . THR A 1 88 ? 20.525 2.921 -12.453 1.00 83.00 88 THR A CA 1
ATOM 711 C C . THR A 1 88 ? 20.689 3.810 -13.689 1.00 83.00 88 THR A C 1
ATOM 713 O O . THR A 1 88 ? 21.407 4.806 -13.604 1.00 83.00 88 THR A O 1
ATOM 716 N N . ALA A 1 89 ? 20.032 3.485 -14.809 1.00 85.88 89 ALA A N 1
ATOM 717 C CA . ALA A 1 89 ? 19.976 4.332 -16.001 1.00 85.88 89 ALA A CA 1
ATOM 718 C C . ALA A 1 89 ? 18.775 5.298 -15.959 1.00 85.88 89 ALA A C 1
ATOM 720 O O . ALA A 1 89 ? 18.873 6.418 -16.458 1.00 85.88 89 ALA A O 1
ATOM 721 N N . HIS A 1 90 ? 17.677 4.896 -15.311 1.00 86.69 90 HIS A N 1
ATOM 722 C CA . HIS A 1 90 ? 16.446 5.675 -15.146 1.00 86.69 90 HIS A CA 1
ATOM 723 C C . HIS A 1 90 ? 16.106 5.841 -13.648 1.00 86.69 90 HIS A C 1
ATOM 725 O O . HIS A 1 90 ? 15.228 5.144 -13.127 1.00 86.69 90 HIS A O 1
ATOM 731 N N . PRO A 1 91 ? 16.821 6.722 -12.919 1.00 86.12 91 PRO A N 1
ATOM 732 C CA . PRO A 1 91 ? 16.698 6.828 -11.468 1.00 86.12 91 PRO A CA 1
ATOM 733 C C . PRO A 1 91 ? 15.430 7.579 -11.032 1.00 86.12 91 PRO A C 1
ATOM 735 O O . PRO A 1 91 ? 15.119 8.644 -11.562 1.00 86.12 91 PRO A O 1
ATOM 738 N N . GLY A 1 92 ? 14.770 7.078 -9.984 1.00 88.8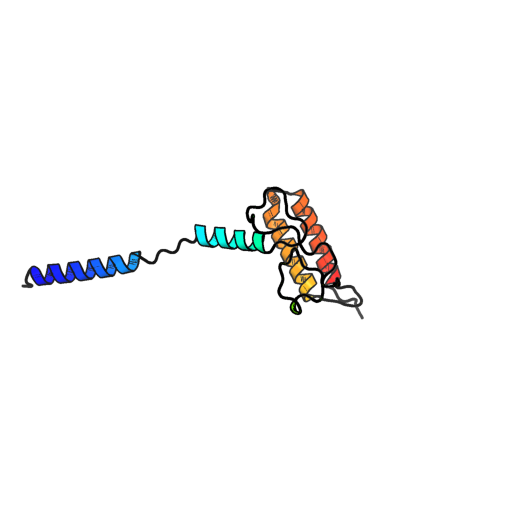8 92 GLY A N 1
ATOM 739 C CA . GLY A 1 92 ? 13.674 7.751 -9.271 1.00 88.88 92 GLY A CA 1
ATOM 740 C C . GLY A 1 92 ? 13.918 7.718 -7.764 1.00 88.88 92 GLY A C 1
ATOM 741 O O . GLY A 1 92 ? 13.459 6.814 -7.066 1.00 88.88 92 GLY A O 1
ATOM 742 N N . SER A 1 93 ? 14.734 8.654 -7.272 1.00 90.19 93 SER A N 1
ATOM 743 C CA . SER A 1 93 ? 15.199 8.675 -5.876 1.00 90.19 93 SER A CA 1
ATOM 744 C C . SER A 1 93 ? 14.085 8.950 -4.863 1.00 90.19 93 SER A C 1
ATOM 746 O O . SER A 1 93 ? 14.197 8.519 -3.722 1.00 90.19 93 SER A O 1
ATOM 748 N N . ASP A 1 94 ? 13.032 9.648 -5.277 1.00 91.69 94 ASP A N 1
ATOM 749 C CA . ASP A 1 94 ? 11.825 9.963 -4.512 1.00 91.69 94 ASP A CA 1
ATOM 750 C C . ASP A 1 94 ? 10.991 8.708 -4.220 1.00 91.69 94 ASP A C 1
ATOM 752 O O . ASP A 1 94 ? 10.898 8.291 -3.065 1.00 91.69 94 ASP A O 1
ATOM 756 N N . VAL A 1 95 ? 10.480 8.039 -5.258 1.00 92.38 95 VAL A N 1
ATOM 757 C CA . VAL A 1 95 ? 9.670 6.816 -5.123 1.00 92.38 95 VAL A CA 1
ATOM 758 C C . VAL A 1 95 ? 10.460 5.679 -4.465 1.00 92.38 95 VAL A C 1
ATOM 760 O O . VAL A 1 95 ? 9.920 4.923 -3.653 1.00 92.38 95 VAL A O 1
ATOM 763 N N . ALA A 1 96 ? 11.765 5.579 -4.740 1.00 92.44 96 ALA A N 1
ATOM 764 C CA . ALA A 1 96 ? 12.637 4.602 -4.094 1.00 92.44 96 ALA A CA 1
ATOM 765 C C . ALA A 1 96 ? 12.868 4.910 -2.599 1.00 92.44 96 ALA A C 1
ATOM 767 O O . ALA A 1 96 ? 12.903 3.983 -1.785 1.00 92.44 96 ALA A O 1
ATOM 768 N N . ALA A 1 97 ? 12.991 6.186 -2.213 1.00 92.38 97 ALA A N 1
ATOM 769 C CA . ALA A 1 97 ? 13.117 6.585 -0.811 1.00 92.38 97 ALA A CA 1
ATOM 770 C C . ALA A 1 97 ? 11.803 6.411 -0.034 1.00 92.38 97 ALA A C 1
ATOM 772 O O . ALA A 1 97 ? 11.836 5.916 1.092 1.00 92.38 97 ALA A O 1
ATOM 773 N N . GLU A 1 98 ? 10.656 6.746 -0.630 1.00 95.69 98 GLU A N 1
ATOM 774 C CA . GLU A 1 98 ? 9.338 6.532 -0.022 1.00 95.69 98 GLU A CA 1
ATOM 775 C C . GLU A 1 98 ? 9.052 5.036 0.178 1.00 95.69 98 GLU A C 1
ATOM 777 O O . GLU A 1 98 ? 8.696 4.613 1.279 1.00 95.69 98 GLU A O 1
ATOM 782 N N . THR A 1 99 ? 9.333 4.206 -0.833 1.00 96.06 99 THR A N 1
ATOM 783 C CA . THR A 1 99 ? 9.231 2.740 -0.726 1.00 96.06 99 THR A CA 1
ATOM 784 C C . THR A 1 99 ? 10.127 2.197 0.392 1.00 96.06 99 THR A C 1
ATOM 786 O O . THR A 1 99 ? 9.702 1.355 1.187 1.00 96.06 99 THR A O 1
ATOM 789 N N . ALA A 1 100 ? 11.361 2.700 0.513 1.00 95.50 100 ALA A N 1
ATOM 790 C CA . ALA A 1 100 ? 12.247 2.327 1.610 1.00 95.50 100 ALA A CA 1
ATOM 791 C C . ALA A 1 100 ? 11.697 2.768 2.980 1.00 95.50 100 ALA A C 1
ATOM 793 O O . ALA A 1 100 ? 11.743 1.989 3.934 1.00 95.50 100 ALA A O 1
ATOM 794 N N . ALA A 1 101 ? 11.147 3.979 3.093 1.00 96.62 101 ALA A N 1
ATOM 795 C CA . ALA A 1 101 ? 10.546 4.476 4.329 1.00 96.62 101 ALA A CA 1
ATOM 796 C C . ALA A 1 101 ? 9.328 3.634 4.753 1.00 96.62 101 ALA A C 1
ATOM 798 O O . ALA A 1 101 ? 9.233 3.248 5.920 1.00 96.62 101 ALA A O 1
ATOM 799 N N . ALA A 1 102 ? 8.458 3.266 3.808 1.00 97.50 102 ALA A N 1
ATOM 800 C CA . ALA A 1 102 ? 7.313 2.389 4.049 1.00 97.50 102 ALA A CA 1
ATOM 801 C C . ALA A 1 102 ? 7.746 0.997 4.548 1.00 97.50 102 ALA A C 1
ATOM 803 O O . ALA A 1 102 ? 7.226 0.507 5.551 1.00 97.50 102 ALA A O 1
ATOM 804 N N . LEU A 1 103 ? 8.756 0.387 3.917 1.00 97.88 103 LEU A N 1
ATOM 805 C CA . LEU A 1 103 ? 9.326 -0.897 4.348 1.00 97.88 103 LEU A CA 1
ATOM 806 C C . LEU A 1 103 ? 10.002 -0.805 5.727 1.00 97.88 103 LEU A C 1
ATOM 808 O O . LEU A 1 103 ? 9.876 -1.716 6.547 1.00 97.88 103 LEU A O 1
ATOM 812 N N . ALA A 1 104 ? 10.680 0.306 6.025 1.00 97.69 104 ALA A N 1
ATOM 813 C CA . ALA A 1 104 ? 11.241 0.553 7.349 1.00 97.69 104 ALA A CA 1
ATOM 814 C C . ALA A 1 104 ? 10.136 0.657 8.416 1.00 97.69 104 ALA A C 1
ATOM 816 O O . ALA A 1 104 ? 10.226 -0.016 9.441 1.00 97.69 104 ALA A O 1
ATOM 817 N N . ALA A 1 105 ? 9.069 1.421 8.162 1.00 98.06 105 ALA A N 1
ATOM 818 C CA . ALA A 1 105 ? 7.924 1.530 9.066 1.00 98.06 105 ALA A CA 1
ATOM 819 C C . ALA A 1 105 ? 7.229 0.173 9.282 1.00 98.06 105 ALA A C 1
ATOM 821 O O . ALA A 1 105 ? 6.995 -0.222 10.426 1.00 98.06 105 ALA A O 1
ATOM 822 N N . ALA A 1 106 ? 6.994 -0.591 8.209 1.00 97.62 106 ALA A N 1
ATOM 823 C CA . ALA A 1 106 ? 6.430 -1.938 8.287 1.00 97.62 106 ALA A CA 1
ATOM 824 C C . ALA A 1 106 ? 7.287 -2.868 9.163 1.00 97.62 106 ALA A C 1
ATOM 826 O O . ALA A 1 106 ? 6.754 -3.553 10.034 1.00 97.62 106 ALA A O 1
ATOM 827 N N . SER A 1 107 ? 8.618 -2.838 9.018 1.00 97.94 107 SER A N 1
ATOM 828 C CA . SER A 1 107 ? 9.510 -3.664 9.847 1.00 97.94 107 SER A CA 1
ATOM 829 C C . SER A 1 107 ? 9.391 -3.378 11.350 1.00 97.94 107 SER A C 1
ATOM 831 O O . SER A 1 107 ? 9.575 -4.284 12.162 1.00 97.94 107 SER A O 1
ATOM 833 N N . ILE A 1 108 ? 9.050 -2.142 11.736 1.00 98.12 108 ILE A N 1
ATOM 834 C CA . ILE A 1 108 ? 8.823 -1.767 13.136 1.00 98.12 108 ILE A CA 1
ATOM 835 C C . ILE A 1 108 ? 7.507 -2.372 13.632 1.00 98.12 108 ILE A C 1
ATOM 837 O O . ILE A 1 108 ? 7.511 -3.007 14.682 1.00 98.12 108 ILE A O 1
ATOM 841 N N . VAL A 1 109 ? 6.421 -2.230 12.864 1.00 97.62 109 VAL A N 1
ATOM 842 C CA . VAL A 1 109 ? 5.083 -2.744 13.218 1.00 97.62 109 VAL A CA 1
ATOM 843 C C . VAL A 1 109 ? 5.066 -4.273 13.317 1.00 97.62 109 VAL A C 1
ATOM 845 O O . VAL A 1 109 ? 4.515 -4.822 14.265 1.00 97.62 109 VAL A O 1
ATOM 848 N N . PHE A 1 110 ? 5.707 -4.972 12.378 1.00 98.00 110 PHE A N 1
ATOM 849 C CA . PHE A 1 110 ? 5.728 -6.439 12.353 1.00 98.00 110 PHE A CA 1
ATOM 850 C C . PHE A 1 110 ? 6.787 -7.074 13.263 1.00 98.00 110 PHE A C 1
ATOM 852 O O . PHE A 1 110 ? 6.827 -8.294 13.363 1.00 98.00 110 PHE A O 1
ATOM 859 N N . ARG A 1 111 ? 7.630 -6.292 13.952 1.00 97.25 111 ARG A N 1
ATOM 860 C CA . ARG A 1 111 ? 8.794 -6.797 14.710 1.00 97.25 111 ARG A CA 1
ATOM 861 C C . ARG A 1 111 ? 8.473 -7.921 15.697 1.00 97.25 111 ARG A C 1
ATOM 863 O O . ARG A 1 111 ? 9.270 -8.842 15.832 1.00 97.25 111 ARG A O 1
ATOM 870 N N . GLU A 1 112 ? 7.345 -7.814 16.392 1.00 97.69 112 GLU A N 1
ATOM 871 C CA . GLU A 1 112 ? 6.918 -8.780 17.413 1.00 97.69 112 GLU A CA 1
ATOM 872 C C . GLU A 1 112 ? 5.941 -9.824 16.854 1.00 97.69 112 GLU A C 1
ATOM 874 O O . GLU A 1 112 ? 6.009 -10.989 17.232 1.00 97.69 112 GLU A O 1
ATOM 879 N N . ALA A 1 113 ? 5.061 -9.422 15.930 1.00 97.81 113 ALA A N 1
ATOM 880 C CA . ALA A 1 113 ? 4.033 -10.292 15.354 1.00 97.81 113 ALA A CA 1
ATOM 881 C C . ALA A 1 113 ? 4.579 -11.265 14.291 1.00 97.81 113 ALA A C 1
ATOM 883 O O . ALA A 1 113 ? 4.116 -12.400 14.207 1.00 97.81 113 ALA A O 1
ATOM 884 N N . ASP A 1 114 ? 5.554 -10.829 13.488 1.00 98.00 114 ASP A N 1
ATOM 885 C CA . ASP A 1 114 ? 6.266 -11.649 12.503 1.00 98.00 114 ASP A CA 1
ATOM 886 C C . ASP A 1 114 ? 7.724 -11.151 12.344 1.00 98.00 114 ASP A C 1
ATOM 888 O O . ASP A 1 114 ? 8.037 -10.331 11.466 1.00 98.00 114 ASP A O 1
ATOM 892 N N . PRO A 1 115 ? 8.654 -11.646 13.185 1.00 97.69 115 PRO A N 1
ATOM 893 C CA . PRO A 1 115 ? 10.067 -11.275 13.117 1.00 97.69 115 PRO A CA 1
ATOM 894 C C . PRO A 1 115 ? 10.739 -11.631 11.778 1.00 97.69 115 PRO A C 1
ATOM 896 O O . PRO A 1 115 ? 11.700 -10.968 11.368 1.00 97.69 115 PRO A O 1
ATOM 899 N N . ALA A 1 116 ? 10.247 -12.657 11.073 1.00 98.12 116 ALA A N 1
ATOM 900 C CA . ALA A 1 116 ? 10.792 -13.076 9.785 1.00 98.12 116 ALA A CA 1
ATOM 901 C C . ALA A 1 116 ? 10.406 -12.076 8.684 1.00 98.12 116 ALA A C 1
ATOM 903 O O . ALA A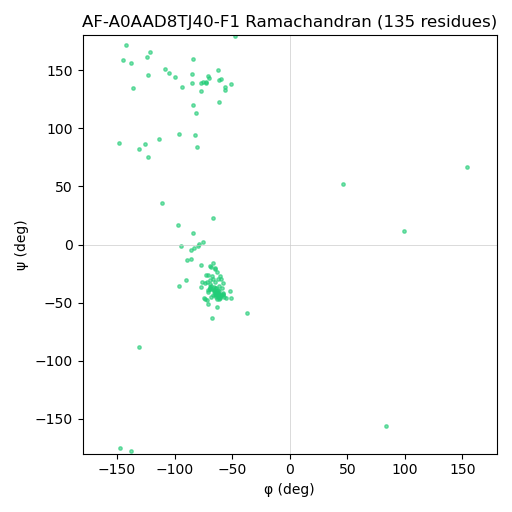 1 116 ? 11.277 -11.594 7.953 1.00 98.12 116 ALA A O 1
ATOM 904 N N . TYR A 1 117 ? 9.133 -11.677 8.625 1.00 97.50 117 TYR A N 1
ATOM 905 C CA . TYR A 1 117 ? 8.661 -10.635 7.714 1.00 97.50 117 TYR A CA 1
ATOM 906 C C . TYR A 1 117 ? 9.254 -9.255 8.044 1.00 97.50 117 TYR A C 1
ATOM 908 O O . TYR A 1 117 ? 9.636 -8.512 7.138 1.00 97.50 117 TYR A O 1
ATOM 916 N N . SER A 1 118 ? 9.434 -8.932 9.331 1.00 97.69 118 SER A N 1
ATOM 917 C CA . SER A 1 118 ? 10.165 -7.732 9.770 1.00 97.69 118 SER A CA 1
ATOM 918 C C . SER A 1 118 ? 11.601 -7.701 9.215 1.00 97.69 118 SER A C 1
ATOM 920 O O . SER A 1 118 ? 12.034 -6.694 8.643 1.00 97.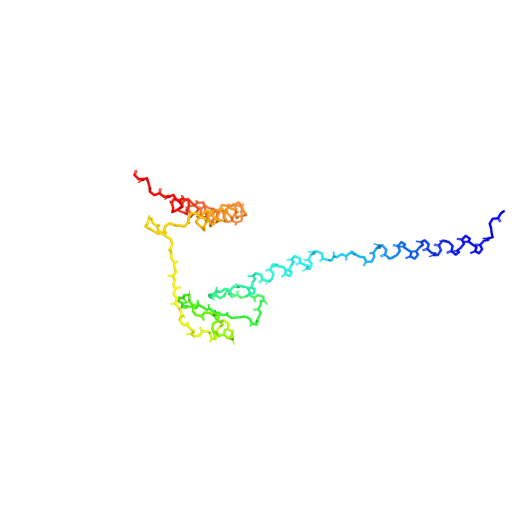69 118 SER A O 1
ATOM 922 N N . THR A 1 119 ? 12.313 -8.831 9.279 1.00 98.00 119 THR A N 1
ATOM 923 C CA . THR A 1 119 ? 13.669 -8.980 8.720 1.00 98.00 119 THR A CA 1
ATOM 924 C C . THR A 1 119 ? 13.685 -8.870 7.188 1.00 98.00 119 THR A C 1
ATOM 926 O O . THR A 1 119 ? 14.564 -8.211 6.617 1.00 98.00 119 THR A O 1
ATOM 929 N N . ALA A 1 120 ? 12.690 -9.447 6.505 1.00 98.19 120 ALA A N 1
ATOM 930 C CA . ALA A 1 120 ? 12.530 -9.312 5.056 1.00 98.19 120 ALA A CA 1
ATOM 931 C C . ALA A 1 120 ? 12.317 -7.842 4.642 1.00 98.19 120 ALA A C 1
ATOM 933 O O . ALA A 1 120 ? 13.008 -7.348 3.748 1.00 98.19 120 ALA A O 1
ATOM 934 N N . CYS A 1 121 ? 11.469 -7.101 5.364 1.00 97.38 121 CYS A N 1
ATOM 935 C CA . CYS A 1 121 ? 11.247 -5.671 5.137 1.00 97.38 121 CYS A CA 1
ATOM 936 C C . CYS A 1 121 ? 12.540 -4.840 5.254 1.00 97.38 121 CYS A C 1
ATOM 938 O O . CYS A 1 121 ? 12.792 -3.977 4.412 1.00 97.38 121 CYS A O 1
ATOM 940 N N . ILE A 1 122 ? 13.405 -5.118 6.241 1.00 97.38 122 ILE A N 1
ATOM 941 C CA . ILE A 1 122 ? 14.718 -4.451 6.376 1.00 97.38 122 ILE A CA 1
ATOM 942 C C . ILE A 1 122 ? 15.651 -4.767 5.196 1.00 97.38 122 ILE A C 1
ATOM 944 O O . ILE A 1 122 ? 16.379 -3.881 4.729 1.00 97.38 122 ILE A O 1
ATOM 948 N N . THR A 1 123 ? 15.615 -6.001 4.688 1.00 97.25 123 THR A N 1
ATOM 949 C CA . THR A 1 123 ? 16.376 -6.410 3.497 1.00 97.25 123 THR A CA 1
ATOM 950 C C . THR A 1 123 ? 15.905 -5.634 2.264 1.00 97.25 123 THR A C 1
ATOM 952 O O . THR A 1 123 ? 16.704 -4.931 1.641 1.00 97.25 123 THR A O 1
ATOM 955 N N . TRP A 1 124 ? 14.602 -5.653 1.967 1.00 96.56 124 TRP A N 1
ATOM 956 C CA . TRP A 1 124 ? 14.022 -4.951 0.815 1.00 96.56 124 TRP A CA 1
ATOM 957 C C . TRP A 1 124 ? 14.191 -3.427 0.889 1.00 96.56 124 TRP A C 1
ATOM 959 O O . TRP A 1 124 ? 14.573 -2.808 -0.103 1.00 96.56 124 TRP A O 1
ATOM 969 N N . ARG A 1 125 ? 14.026 -2.818 2.074 1.00 96.06 125 ARG A N 1
ATOM 970 C CA . ARG A 1 125 ? 14.351 -1.400 2.325 1.00 96.06 125 ARG A CA 1
ATOM 971 C C . ARG A 1 125 ? 15.768 -1.072 1.862 1.00 96.06 125 ARG A C 1
ATOM 973 O O . ARG A 1 125 ? 16.000 -0.056 1.215 1.00 96.06 125 ARG A O 1
ATOM 980 N N . SER A 1 126 ? 16.726 -1.930 2.204 1.00 93.44 126 SER A N 1
ATOM 981 C CA . SER A 1 126 ? 18.141 -1.701 1.904 1.00 93.44 126 SER A CA 1
ATOM 982 C C . SER A 1 126 ? 18.429 -1.794 0.395 1.00 93.44 126 SER A C 1
ATOM 984 O O . SER A 1 126 ? 19.275 -1.052 -0.104 1.00 93.44 126 SER A O 1
ATOM 986 N N . MET A 1 127 ? 17.670 -2.617 -0.342 1.00 90.56 127 MET A N 1
ATOM 987 C CA . MET A 1 127 ? 17.681 -2.656 -1.812 1.00 90.56 127 MET A CA 1
ATOM 988 C C . MET A 1 127 ? 17.077 -1.379 -2.421 1.00 90.56 127 MET A C 1
ATOM 990 O O . MET A 1 127 ? 17.687 -0.778 -3.303 1.00 90.56 127 MET A O 1
ATOM 994 N N . ALA A 1 128 ? 15.936 -0.902 -1.910 1.00 88.88 128 ALA A N 1
ATOM 995 C CA . ALA A 1 128 ? 15.309 0.343 -2.367 1.00 88.88 128 ALA A CA 1
ATOM 996 C C . ALA A 1 128 ? 16.216 1.574 -2.137 1.00 88.88 128 ALA A C 1
ATOM 998 O O . ALA A 1 128 ? 16.434 2.369 -3.052 1.00 88.88 128 ALA A O 1
ATOM 999 N N . CYS A 1 129 ? 16.872 1.679 -0.973 1.00 86.44 129 CYS A N 1
ATOM 1000 C CA . CYS A 1 129 ? 17.895 2.704 -0.715 1.00 86.44 129 CYS A CA 1
ATOM 1001 C C . CYS A 1 129 ? 19.143 2.587 -1.615 1.00 86.44 129 CYS A C 1
ATOM 1003 O O . CYS A 1 129 ? 19.880 3.561 -1.781 1.00 86.44 129 CYS A O 1
ATOM 1005 N N . ALA A 1 130 ? 19.445 1.404 -2.159 1.00 83.62 130 ALA A N 1
ATOM 1006 C CA . ALA A 1 130 ? 20.506 1.253 -3.153 1.00 83.62 130 ALA A CA 1
ATOM 1007 C C . ALA A 1 130 ? 20.059 1.802 -4.517 1.00 83.62 130 ALA A C 1
ATOM 1009 O O . ALA A 1 130 ? 20.788 2.601 -5.095 1.00 83.62 130 ALA A O 1
ATOM 1010 N N . ALA A 1 131 ? 18.843 1.473 -4.967 1.00 77.12 131 ALA A N 1
ATOM 1011 C CA . ALA A 1 131 ? 18.265 1.992 -6.211 1.00 77.12 131 ALA A CA 1
ATOM 1012 C C . ALA A 1 131 ? 18.066 3.523 -6.209 1.00 77.12 131 ALA A C 1
ATOM 1014 O O . ALA A 1 131 ? 18.167 4.160 -7.253 1.00 77.12 131 ALA A O 1
ATOM 1015 N N . ALA A 1 132 ? 17.837 4.133 -5.041 1.00 73.88 132 ALA A N 1
ATOM 1016 C CA . ALA A 1 132 ? 17.698 5.585 -4.906 1.00 73.88 132 ALA A CA 1
ATOM 1017 C C . ALA A 1 132 ? 19.004 6.375 -5.149 1.00 73.88 132 ALA A C 1
ATOM 1019 O O . ALA A 1 132 ? 18.950 7.586 -5.388 1.00 73.88 132 ALA A O 1
ATOM 1020 N N . ARG A 1 133 ? 20.178 5.730 -5.058 1.00 70.50 133 ARG A N 1
ATOM 1021 C CA . ARG A 1 133 ? 21.482 6.389 -5.220 1.00 70.50 133 ARG A CA 1
ATOM 1022 C C . ARG A 1 133 ? 21.851 6.484 -6.698 1.00 70.50 133 ARG A C 1
ATOM 1024 O O . ARG A 1 133 ? 22.011 5.470 -7.369 1.00 70.50 133 ARG A O 1
ATOM 1031 N N . ARG A 1 134 ? 22.045 7.714 -7.188 1.00 61.16 134 ARG A N 1
ATOM 1032 C CA . ARG A 1 134 ? 22.636 7.944 -8.514 1.00 61.16 134 ARG A CA 1
ATOM 1033 C C . ARG A 1 134 ? 24.059 7.366 -8.548 1.00 61.16 134 ARG A C 1
ATOM 1035 O O . ARG A 1 134 ? 24.767 7.511 -7.546 1.00 61.16 134 ARG A O 1
ATOM 1042 N N . PRO A 1 135 ? 24.495 6.748 -9.659 1.00 58.91 135 PRO A N 1
ATOM 1043 C CA . PRO A 1 135 ? 25.903 6.420 -9.835 1.00 58.91 135 PRO A CA 1
ATOM 1044 C C . PRO A 1 135 ? 26.740 7.704 -9.790 1.00 58.91 135 PRO A C 1
ATOM 1046 O O . PRO A 1 135 ? 26.310 8.751 -10.281 1.00 58.91 135 PRO A O 1
ATOM 1049 N N . SER A 1 136 ? 27.922 7.620 -9.180 1.00 57.56 136 SER A N 1
ATOM 1050 C CA . SER A 1 136 ? 28.937 8.673 -9.249 1.00 57.56 136 SER A CA 1
ATOM 1051 C C . SER A 1 136 ? 29.267 8.965 -10.714 1.00 57.56 136 SER A C 1
ATOM 1053 O O . SER A 1 136 ? 29.428 8.021 -11.489 1.00 57.56 136 SER A O 1
ATOM 1055 N N . ALA A 1 137 ? 29.361 10.248 -11.067 1.00 48.50 137 ALA A N 1
ATOM 1056 C CA . ALA A 1 137 ? 29.949 10.681 -12.335 1.00 48.50 137 ALA A CA 1
ATOM 1057 C C . ALA A 1 137 ? 31.470 10.445 -12.347 1.00 48.50 137 ALA A C 1
ATOM 1059 O O . ALA A 1 137 ? 32.064 10.480 -11.242 1.00 48.50 137 ALA A O 1
#

Foldseek 3Di:
DDDVVVVVVVVVVVVVVVVVVVPPDDDVVVVVVVVVLVVLVVDEAQDDPPRPPPVDGHADPAADDPPVVDDDHRRVDDDDDHDDDQALVRADLPVLQVLLVVLQVVLVVCCVVPVPSSVVSNVVSVVSNVSNDHDDD

Secondary structure (DSSP, 8-state):
---HHHHHHHHHHHHHHHHHHHS----HHHHHHHHHHHHHHT--BSPPTT-S-TT---B--S----GGG--S-GGG-----------SSS--HHHHHHHHHHHHHHHHHTTTT-HHHHHHHHHHHHHHHHHTSPPP-

Radius of gyration: 27.06 Å; Cα contacts (8 Å, |Δi|>4): 105; chains: 1; bounding box: 69×56×67 Å

Solvent-accessible surface area (backbone atoms only — not comparable to full-atom values): 8232 Å² total; per-residue (Å²): 133,84,57,69,68,59,56,52,50,51,50,53,50,52,51,52,55,53,55,59,69,66,70,74,75,76,67,60,65,63,51,49,55,50,56,55,50,50,62,62,68,71,60,69,32,81,72,67,94,82,62,84,64,79,92,63,70,53,18,66,90,59,61,61,58,57,60,93,79,59,94,73,55,63,61,76,58,81,69,58,48,44,81,88,82,68,39,87,91,50,67,44,44,63,66,23,42,51,53,18,50,52,26,47,54,47,22,62,73,28,43,82,84,36,52,66,60,15,52,49,25,51,52,52,19,55,51,27,54,52,53,31,52,76,73,82,130

Organism: Lolium multiflorum (NCBI:txid4521)

Sequence (137 aa):
MASPARAMMALLLLLSTAAVFTAQQHDYDDALRKSILFFEGQRSGRLPPGQRVRWWRDSALNDAFRDHSCWERPEDMDTPRTVYKVDTAHPGSDVAAETAAALAAASIVFREADPAYSTACITWRSMACAAARRPSA

Nearest PDB structures (foldseek):
  1ks8-assembly1_A  TM=9.522E-01  e=6.663E-06  Nasutitermes takasagoensis
  8ihy-assembly1_A  TM=9.521E-01  e=8.752E-05  Eisenia fetida
  8ihw-assembly1_A  TM=9.527E-01  e=1.389E-04  Eisenia fetida
  8ihx-assembly1_A  TM=9.520E-01  e=3.069E-04  Eisenia fetida
  4zh5-assembly2_B  TM=9.560E-01  e=4.561E-04  Perinereis brevicirris